Protein AF-A0A7Y7TT10-F1 (afdb_monomer)

Solvent-accessible surface area (backbone atoms only — not comparable to full-atom values): 6358 Å² total; per-residue (Å²): 137,85,85,84,78,78,90,70,72,82,69,82,62,44,64,90,78,47,56,70,72,56,47,52,51,54,54,51,53,50,50,53,27,35,76,68,47,62,29,37,53,62,62,54,33,9,65,74,70,68,46,40,52,69,30,42,55,46,49,53,47,52,40,29,75,74,74,55,41,64,42,80,36,82,92,64,43,14,37,36,59,77,59,95,77,77,91,51,77,71,57,51,56,56,48,48,69,69,45,46,81,75,75,74,120

Nearest PDB structures (foldseek):
  8fd0-assembly1_A  TM=2.266E-01  e=7.964E+00  Bos taurus
  8fd1-assembly1_A  TM=2.088E-01  e=8.956E+00  Bos taurus

Structure (mmCIF, N/CA/C/O backbone):
data_AF-A0A7Y7TT10-F1
#
_entry.id   AF-A0A7Y7TT10-F1
#
loop_
_atom_site.group_PDB
_atom_site.id
_atom_site.type_symbol
_atom_site.label_atom_id
_atom_site.label_alt_id
_atom_site.label_comp_id
_atom_site.label_asym_id
_atom_site.label_entity_id
_atom_site.label_seq_id
_atom_site.pdbx_PDB_ins_code
_atom_site.Cartn_x
_atom_site.Cartn_y
_atom_site.Cartn_z
_atom_site.occupancy
_atom_site.B_iso_or_equiv
_atom_site.auth_seq_id
_atom_site.auth_comp_id
_atom_site.auth_asym_id
_atom_site.auth_atom_id
_atom_site.pdbx_PDB_model_num
ATOM 1 N N . MET A 1 1 ? -1.570 22.146 19.285 1.00 35.53 1 MET A N 1
ATOM 2 C CA . MET A 1 1 ? -0.638 21.076 18.885 1.00 35.53 1 MET A CA 1
ATOM 3 C C . MET A 1 1 ? -0.236 21.378 17.461 1.00 35.53 1 MET A C 1
ATOM 5 O O . MET A 1 1 ? -1.003 21.147 16.539 1.00 35.53 1 MET A O 1
ATOM 9 N N . GLU A 1 2 ? 0.885 22.074 17.352 1.00 40.31 2 GLU A N 1
ATOM 10 C CA . GLU A 1 2 ? 1.451 22.644 16.137 1.00 40.31 2 GLU A CA 1
ATOM 11 C C . GLU A 1 2 ? 2.295 21.557 15.461 1.00 40.31 2 GLU A C 1
ATOM 13 O O . GLU A 1 2 ? 3.248 21.066 16.065 1.00 40.31 2 GLU A O 1
ATOM 18 N N . TYR A 1 3 ? 1.943 21.152 14.242 1.00 38.03 3 TYR A N 1
ATOM 19 C CA . TYR A 1 3 ? 2.815 20.327 13.404 1.00 38.03 3 TYR A CA 1
ATOM 20 C C . TYR A 1 3 ? 3.216 21.147 12.181 1.00 38.03 3 TYR A C 1
ATOM 22 O O . TYR A 1 3 ? 2.683 20.984 11.090 1.00 38.03 3 TYR A O 1
ATOM 30 N N . LEU A 1 4 ? 4.163 22.061 12.393 1.00 50.69 4 LEU A N 1
ATOM 31 C CA . LEU A 1 4 ? 4.991 22.619 11.332 1.00 50.69 4 LEU A CA 1
ATOM 32 C C . LEU A 1 4 ? 6.350 21.916 11.395 1.00 50.69 4 LEU A C 1
ATOM 34 O O . LEU A 1 4 ? 7.201 22.249 12.218 1.00 50.69 4 LEU A O 1
ATOM 38 N N . ARG A 1 5 ? 6.561 20.936 10.516 1.00 40.56 5 ARG A N 1
ATOM 39 C CA . ARG A 1 5 ? 7.898 20.608 10.019 1.00 40.56 5 ARG A CA 1
ATOM 40 C C . ARG A 1 5 ? 7.864 20.735 8.505 1.00 40.56 5 ARG A C 1
ATOM 42 O O . ARG A 1 5 ? 7.346 19.871 7.818 1.00 40.56 5 ARG A O 1
ATOM 49 N N . GLU A 1 6 ? 8.365 21.879 8.055 1.00 40.47 6 GLU A N 1
ATOM 50 C CA . GLU A 1 6 ? 9.075 22.051 6.789 1.00 40.47 6 GLU A CA 1
ATOM 51 C C . GLU A 1 6 ? 8.372 21.509 5.533 1.00 40.47 6 GLU A C 1
ATOM 53 O O . GLU A 1 6 ? 8.686 20.445 5.020 1.00 40.47 6 GLU A O 1
ATOM 58 N N . GLY A 1 7 ? 7.460 22.316 4.988 1.00 38.09 7 GLY A N 1
ATOM 59 C CA . GLY A 1 7 ? 7.646 22.840 3.630 1.00 38.09 7 GLY A CA 1
ATOM 60 C C . GLY A 1 7 ? 7.794 21.867 2.454 1.00 38.09 7 GLY A C 1
ATOM 61 O O . GLY A 1 7 ? 8.344 22.285 1.439 1.00 38.09 7 GLY A O 1
ATOM 62 N N . ILE A 1 8 ? 7.283 20.637 2.521 1.00 43.38 8 ILE A N 1
ATOM 63 C CA . ILE A 1 8 ? 6.911 19.910 1.302 1.00 43.38 8 ILE A CA 1
ATOM 64 C C . ILE A 1 8 ? 5.473 20.311 1.004 1.00 43.38 8 ILE A C 1
ATOM 66 O O . ILE A 1 8 ? 4.545 19.997 1.746 1.00 43.38 8 ILE A O 1
ATOM 70 N N . SER A 1 9 ? 5.308 21.103 -0.049 1.00 43.28 9 SER A N 1
ATOM 71 C CA . SER A 1 9 ? 3.996 21.417 -0.590 1.00 43.28 9 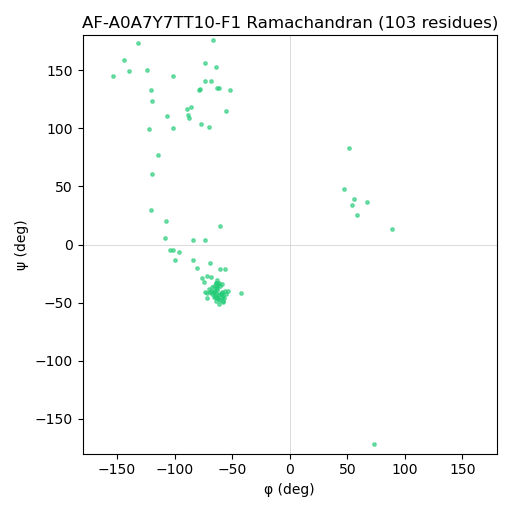SER A CA 1
ATOM 72 C C . SER A 1 9 ? 3.238 20.108 -0.843 1.00 43.28 9 SER A C 1
ATOM 74 O O . SER A 1 9 ? 3.803 19.201 -1.446 1.00 43.28 9 SER A O 1
ATOM 76 N N . LEU A 1 10 ? 1.975 20.013 -0.412 1.00 49.56 10 LEU A N 1
ATOM 77 C CA . LEU A 1 10 ? 1.041 18.895 -0.665 1.00 49.56 10 LEU A CA 1
ATOM 78 C C . LEU A 1 10 ? 0.743 18.669 -2.170 1.00 49.56 10 LEU A C 1
ATOM 80 O O . LEU A 1 10 ? -0.243 18.027 -2.527 1.00 49.56 10 LEU A O 1
ATOM 84 N N . ASN A 1 11 ? 1.559 19.233 -3.057 1.00 53.47 11 ASN A N 1
ATOM 85 C CA . ASN A 1 11 ? 1.298 19.364 -4.474 1.00 53.47 11 ASN A CA 1
ATOM 86 C C . ASN A 1 11 ? 1.789 18.120 -5.222 1.00 53.47 11 ASN A C 1
ATOM 88 O O . ASN A 1 11 ? 2.989 17.886 -5.345 1.00 53.47 11 ASN A O 1
ATOM 92 N N . ASP A 1 12 ? 0.823 17.361 -5.738 1.00 60.81 12 ASP A N 1
ATOM 93 C CA . ASP A 1 12 ? 0.918 16.615 -6.998 1.00 60.81 12 ASP A CA 1
ATOM 94 C C . ASP A 1 12 ? 2.087 15.628 -7.153 1.00 60.81 12 ASP A C 1
ATOM 96 O O . ASP A 1 12 ? 2.635 15.470 -8.243 1.00 60.81 12 ASP A O 1
ATOM 100 N N . ILE A 1 13 ? 2.455 14.894 -6.097 1.00 66.12 13 ILE A N 1
ATOM 101 C CA . ILE A 1 13 ? 3.317 13.718 -6.283 1.00 66.12 13 ILE A CA 1
ATOM 102 C C . ILE A 1 13 ? 2.494 12.636 -6.990 1.00 66.12 13 ILE A C 1
ATOM 104 O O . ILE A 1 13 ? 1.682 11.953 -6.369 1.00 66.12 13 ILE A O 1
ATOM 108 N N . ASN A 1 14 ? 2.700 12.501 -8.296 1.00 70.44 14 ASN A N 1
ATOM 109 C CA . ASN A 1 14 ? 2.107 11.473 -9.138 1.00 70.44 14 ASN A CA 1
ATOM 110 C C . ASN A 1 14 ? 3.017 10.228 -9.160 1.00 70.44 14 ASN A C 1
ATOM 112 O O . ASN A 1 14 ? 4.139 10.316 -9.663 1.00 70.44 14 ASN A O 1
ATOM 116 N N . PRO A 1 15 ? 2.571 9.056 -8.668 1.00 69.88 15 PRO A N 1
ATOM 117 C CA . PRO A 1 15 ? 3.373 7.830 -8.637 1.00 69.88 15 PRO A CA 1
ATOM 118 C C . PRO A 1 15 ? 3.926 7.364 -9.979 1.00 69.88 15 PRO A C 1
ATOM 120 O O . PRO A 1 15 ? 4.902 6.617 -9.999 1.00 69.88 15 PRO A O 1
ATOM 123 N N . LYS A 1 16 ? 3.330 7.796 -11.094 1.00 68.31 16 LYS A N 1
ATOM 124 C CA . LYS A 1 16 ? 3.828 7.511 -12.447 1.00 68.31 16 LYS A CA 1
ATOM 125 C C . LYS A 1 16 ? 4.970 8.425 -12.886 1.00 68.31 16 LYS A C 1
ATOM 127 O O . LYS A 1 16 ? 5.690 8.072 -13.811 1.00 68.31 16 LYS A O 1
ATOM 132 N N . GLU A 1 17 ? 5.115 9.582 -12.251 1.00 73.12 17 GLU A N 1
ATOM 133 C CA . GLU A 1 17 ? 6.170 10.567 -12.525 1.00 73.12 17 GLU A CA 1
ATOM 134 C C . GLU A 1 17 ? 7.296 10.504 -11.480 1.00 73.12 17 GLU A C 1
ATOM 136 O O . GLU A 1 17 ? 8.308 11.191 -11.609 1.00 73.12 17 GLU A O 1
ATOM 141 N N . MET A 1 18 ? 7.132 9.673 -10.445 1.00 76.19 18 MET A N 1
ATOM 142 C CA . MET A 1 18 ? 8.150 9.426 -9.430 1.00 76.19 18 MET A CA 1
ATOM 143 C C . MET A 1 18 ? 9.340 8.663 -10.009 1.00 76.19 18 MET A C 1
ATOM 145 O O . MET A 1 18 ? 9.178 7.698 -10.758 1.00 76.19 18 MET A O 1
ATOM 149 N N . ASP A 1 19 ? 10.544 9.043 -9.579 1.00 77.44 19 ASP A N 1
ATOM 150 C CA . ASP A 1 19 ? 11.730 8.238 -9.856 1.00 77.44 19 ASP A CA 1
ATOM 151 C C . ASP A 1 19 ? 11.622 6.861 -9.173 1.00 77.44 19 ASP A C 1
ATOM 153 O O . ASP A 1 19 ? 10.963 6.698 -8.138 1.00 77.44 19 ASP A O 1
ATOM 157 N N . VAL A 1 20 ? 12.291 5.858 -9.745 1.00 74.19 20 VAL A N 1
ATOM 158 C CA . VAL A 1 20 ? 12.282 4.474 -9.256 1.00 74.19 20 VAL A CA 1
ATOM 159 C C . VAL A 1 20 ? 12.671 4.395 -7.778 1.00 74.19 20 VAL A C 1
ATOM 161 O O . VAL A 1 20 ? 12.038 3.652 -7.023 1.00 74.19 20 VAL A O 1
ATOM 164 N N . GLU A 1 21 ? 13.659 5.174 -7.330 1.00 75.94 21 GLU A N 1
ATOM 165 C CA . GLU A 1 21 ? 14.069 5.183 -5.923 1.00 75.94 21 GLU A CA 1
ATOM 166 C C . GLU A 1 21 ? 12.955 5.694 -5.004 1.00 75.94 21 GLU A C 1
ATOM 168 O O . GLU A 1 21 ? 12.689 5.110 -3.949 1.00 75.94 21 GLU A O 1
ATOM 173 N N . GLN A 1 22 ? 12.255 6.750 -5.423 1.00 80.00 22 GLN A N 1
ATOM 174 C CA . GLN A 1 22 ? 11.130 7.301 -4.674 1.00 80.00 22 GLN A CA 1
ATOM 175 C C . GLN A 1 22 ? 9.988 6.287 -4.617 1.00 80.00 22 GLN A C 1
ATOM 177 O O . GLN A 1 22 ? 9.446 6.024 -3.544 1.00 80.00 22 GLN A O 1
ATOM 182 N N . LEU A 1 23 ? 9.655 5.655 -5.744 1.00 82.19 23 LEU A N 1
ATOM 183 C CA . LEU A 1 23 ? 8.585 4.663 -5.805 1.00 82.19 23 LEU A CA 1
ATOM 184 C C . LEU A 1 23 ? 8.857 3.485 -4.854 1.00 82.19 23 LEU A C 1
ATOM 186 O O . LEU A 1 23 ? 7.954 3.053 -4.135 1.00 82.19 23 LEU A O 1
ATOM 190 N N . ILE A 1 24 ? 10.106 3.012 -4.774 1.00 81.69 24 ILE A N 1
ATOM 191 C CA . ILE A 1 24 ? 10.519 1.966 -3.822 1.00 81.69 24 ILE A CA 1
ATOM 192 C C . ILE A 1 24 ? 10.273 2.400 -2.373 1.00 81.69 24 ILE A C 1
ATOM 194 O O . ILE A 1 24 ? 9.800 1.594 -1.567 1.00 81.69 24 ILE A O 1
ATOM 198 N N . ILE A 1 25 ? 10.581 3.653 -2.027 1.00 84.38 25 ILE A N 1
ATOM 199 C CA . ILE A 1 25 ? 10.370 4.183 -0.673 1.00 84.38 25 ILE A CA 1
ATOM 200 C C . ILE A 1 25 ? 8.882 4.150 -0.321 1.00 84.38 25 ILE A C 1
ATOM 202 O O . ILE A 1 25 ? 8.513 3.575 0.705 1.00 84.38 25 ILE A O 1
ATOM 206 N N . TYR A 1 26 ? 8.022 4.690 -1.186 1.00 87.62 26 TYR A N 1
ATOM 207 C CA . TYR A 1 26 ? 6.581 4.744 -0.934 1.00 87.62 26 TYR A CA 1
ATOM 208 C C . TYR A 1 26 ? 5.937 3.359 -0.889 1.00 87.62 26 TYR A C 1
ATOM 210 O O . TYR A 1 26 ? 5.114 3.094 -0.012 1.00 87.62 26 TYR A O 1
ATOM 218 N N . LEU A 1 27 ? 6.346 2.439 -1.764 1.00 86.88 27 LEU A N 1
ATOM 219 C CA . LEU A 1 27 ? 5.880 1.052 -1.723 1.00 86.88 27 LEU A CA 1
ATOM 220 C C . LEU A 1 27 ? 6.357 0.322 -0.460 1.00 86.88 27 LEU A C 1
ATOM 222 O O . LEU A 1 27 ? 5.611 -0.475 0.109 1.00 86.88 27 LEU A O 1
ATOM 226 N N . GLY A 1 28 ? 7.565 0.621 0.021 1.00 86.56 28 GLY A N 1
ATOM 227 C CA . GLY A 1 28 ? 8.070 0.114 1.296 1.00 86.56 28 GLY A CA 1
ATOM 228 C C . GLY A 1 28 ? 7.283 0.643 2.498 1.00 86.56 28 GLY A C 1
ATOM 229 O O . GLY A 1 28 ? 6.959 -0.123 3.408 1.00 86.56 28 GLY A O 1
ATOM 230 N N . MET A 1 29 ? 6.931 1.931 2.496 1.00 89.94 29 MET A N 1
ATOM 231 C CA . MET A 1 29 ? 6.060 2.527 3.515 1.00 89.94 29 MET A CA 1
ATOM 232 C C . MET A 1 29 ? 4.660 1.906 3.480 1.00 89.94 29 MET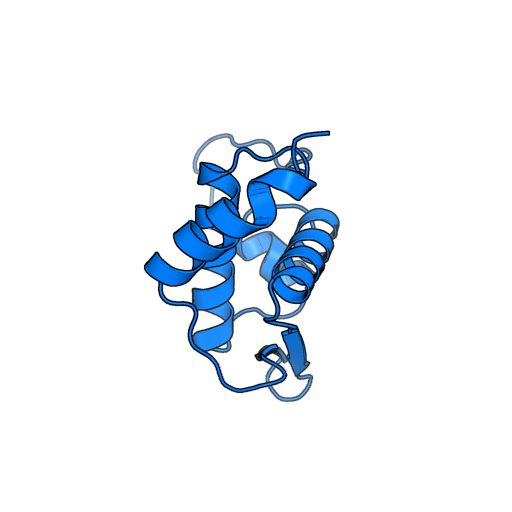 A C 1
ATOM 234 O O . MET A 1 29 ? 4.137 1.520 4.526 1.00 89.94 29 MET A O 1
ATOM 238 N N . LEU A 1 30 ? 4.085 1.745 2.285 1.00 91.00 30 LEU A N 1
ATOM 239 C CA . LEU A 1 30 ?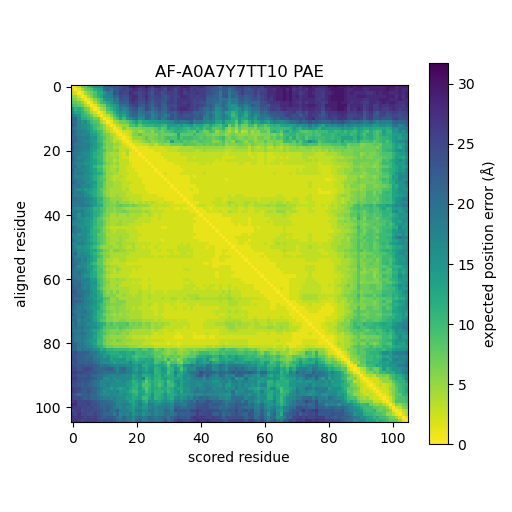 2.790 1.102 2.082 1.00 91.00 30 LEU A CA 1
ATOM 240 C C . LEU A 1 30 ? 2.783 -0.333 2.624 1.00 91.00 30 LEU A C 1
ATOM 242 O O . LEU A 1 30 ? 1.891 -0.673 3.400 1.00 91.00 30 LEU A O 1
ATOM 246 N N . ASP A 1 31 ? 3.782 -1.158 2.282 1.00 90.38 31 ASP A N 1
ATOM 247 C CA . ASP A 1 31 ? 3.882 -2.522 2.822 1.00 90.38 31 ASP A CA 1
ATOM 248 C C . ASP A 1 31 ? 3.930 -2.505 4.347 1.00 90.38 31 ASP A C 1
ATOM 250 O O . ASP A 1 31 ? 3.189 -3.242 4.991 1.00 90.38 31 ASP A O 1
ATOM 254 N N . ASN A 1 32 ? 4.740 -1.625 4.938 1.00 89.69 32 ASN A N 1
ATOM 255 C CA . ASN A 1 32 ? 4.845 -1.514 6.388 1.00 89.69 32 ASN A CA 1
ATOM 256 C C . ASN A 1 32 ? 3.482 -1.202 7.034 1.00 89.69 32 ASN A C 1
ATOM 258 O O . ASN A 1 32 ? 3.093 -1.850 8.009 1.00 89.69 32 ASN A O 1
ATOM 262 N N . PHE A 1 33 ? 2.709 -0.274 6.464 1.00 91.81 33 PHE A N 1
ATOM 263 C CA . PHE A 1 33 ? 1.368 0.029 6.964 1.00 91.81 33 PHE A CA 1
ATOM 264 C C . PHE A 1 33 ? 0.395 -1.146 6.798 1.00 91.81 33 PHE A C 1
ATOM 266 O O . PHE A 1 33 ? -0.367 -1.449 7.718 1.00 91.81 33 PHE A O 1
ATOM 273 N N . VAL A 1 34 ? 0.439 -1.845 5.662 1.00 91.69 34 VAL A N 1
ATOM 274 C CA . VAL A 1 34 ? -0.420 -3.007 5.386 1.00 91.69 34 VAL A CA 1
ATOM 275 C C . VAL A 1 34 ? -0.102 -4.178 6.324 1.00 91.69 34 VAL A C 1
ATOM 277 O O . VAL A 1 34 ? -1.014 -4.795 6.878 1.00 91.69 34 VAL A O 1
ATOM 280 N N . GLN A 1 35 ? 1.179 -4.491 6.542 1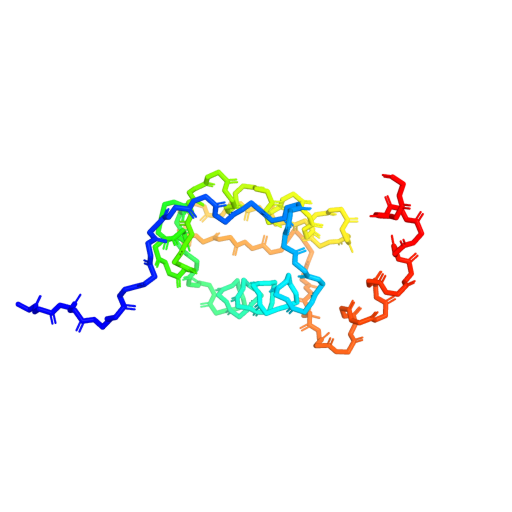.00 89.19 35 GLN A N 1
ATOM 281 C CA . GLN A 1 35 ? 1.606 -5.586 7.425 1.00 89.19 35 GLN A CA 1
ATOM 282 C C . GLN A 1 35 ? 1.183 -5.341 8.875 1.00 89.19 35 GLN A C 1
ATOM 284 O O . GLN A 1 35 ? 0.748 -6.269 9.555 1.00 89.19 35 GLN A O 1
ATOM 289 N N . ASN A 1 36 ? 1.272 -4.090 9.331 1.00 90.44 36 ASN A N 1
ATOM 290 C CA . ASN A 1 36 ? 0.861 -3.692 10.677 1.00 90.44 36 ASN A CA 1
ATOM 291 C C . ASN A 1 36 ? -0.638 -3.391 10.794 1.00 90.44 36 ASN A C 1
ATOM 293 O O . ASN A 1 36 ? -1.086 -2.968 11.857 1.00 90.44 36 ASN A O 1
ATOM 297 N N . LYS A 1 37 ? -1.415 -3.598 9.721 1.00 91.19 37 LYS A N 1
ATOM 298 C CA . LYS A 1 37 ? -2.858 -3.326 9.675 1.00 91.19 37 LYS A CA 1
ATOM 299 C C . LYS A 1 37 ? -3.206 -1.892 10.076 1.00 91.19 37 LYS A C 1
ATOM 301 O O . LYS A 1 37 ? -4.278 -1.639 10.613 1.00 91.19 37 LYS A O 1
ATOM 306 N N . CYS A 1 38 ? -2.347 -0.933 9.751 1.00 92.19 38 CYS A N 1
ATOM 307 C CA . CYS A 1 38 ? -2.498 0.459 10.152 1.00 92.19 38 CYS A CA 1
ATOM 308 C C . CYS A 1 38 ? -2.590 1.423 8.965 1.00 92.19 38 CYS A C 1
ATOM 310 O O . CYS A 1 38 ? -2.210 2.585 9.103 1.00 92.19 38 CYS A O 1
ATOM 312 N N . THR A 1 39 ? -3.113 0.999 7.809 1.00 92.81 39 THR A N 1
ATOM 313 C CA . THR A 1 39 ? -3.306 1.923 6.679 1.00 92.81 39 THR A CA 1
ATOM 314 C C . THR A 1 39 ? -4.412 2.940 6.961 1.00 92.81 39 THR A C 1
ATOM 316 O O . THR A 1 39 ? -4.212 4.125 6.710 1.00 92.81 39 THR A O 1
ATOM 319 N N . GLY A 1 40 ? -5.529 2.533 7.575 1.00 93.31 40 GLY A N 1
ATOM 320 C CA . GLY A 1 40 ? -6.767 3.312 7.501 1.00 93.31 40 GLY A CA 1
ATOM 321 C C . GLY A 1 40 ? -7.408 3.195 6.113 1.00 93.31 40 GLY A C 1
ATOM 322 O O . GLY A 1 40 ? -6.933 2.436 5.254 1.00 93.31 40 GLY A O 1
ATOM 323 N N . ASN A 1 41 ? -8.448 3.993 5.883 1.00 93.44 41 ASN A N 1
ATOM 324 C CA . ASN A 1 41 ? -9.005 4.256 4.554 1.00 93.44 41 ASN A CA 1
ATOM 325 C C . ASN A 1 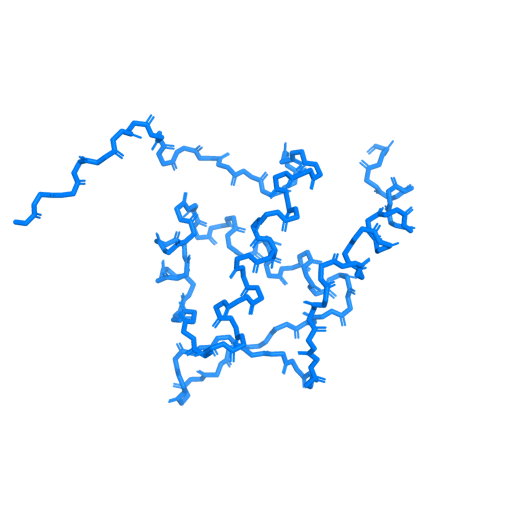41 ? -8.029 5.047 3.649 1.00 93.44 41 ASN A C 1
ATOM 327 O O . ASN A 1 41 ? -6.940 5.440 4.067 1.00 93.44 41 ASN A O 1
ATOM 331 N N . THR A 1 42 ? -8.407 5.272 2.387 1.00 92.50 42 THR A N 1
ATOM 332 C CA . THR A 1 42 ? -7.560 5.954 1.388 1.00 92.50 42 THR A CA 1
ATOM 333 C C . THR A 1 42 ? -7.093 7.336 1.839 1.00 92.50 42 THR A C 1
ATOM 335 O O . THR A 1 42 ? -5.914 7.643 1.687 1.00 92.50 42 THR A O 1
ATOM 338 N N . GLN A 1 43 ? -7.977 8.134 2.440 1.00 92.56 43 GLN A N 1
ATOM 339 C CA . GLN A 1 43 ? -7.650 9.463 2.956 1.00 92.56 43 GLN A CA 1
ATOM 340 C C . GLN A 1 43 ? -6.634 9.384 4.101 1.00 92.56 43 GLN A C 1
ATOM 342 O O . GLN A 1 43 ? -5.598 10.041 4.068 1.00 92.56 43 GLN A O 1
ATOM 347 N N . ALA A 1 44 ? -6.876 8.513 5.082 1.00 92.62 44 ALA A N 1
ATOM 348 C CA . ALA A 1 44 ? -5.961 8.321 6.204 1.00 92.62 44 ALA A CA 1
ATOM 349 C C . ALA A 1 44 ? -4.587 7.794 5.750 1.00 92.62 44 ALA A C 1
ATOM 351 O O . ALA A 1 44 ? -3.555 8.135 6.329 1.00 92.62 44 ALA A O 1
ATOM 352 N N . LEU A 1 45 ? -4.560 6.960 4.708 1.00 92.81 45 LEU A N 1
ATOM 353 C CA . LEU A 1 45 ? -3.324 6.473 4.106 1.00 92.81 45 LEU A CA 1
ATOM 354 C C . LEU A 1 45 ? -2.583 7.589 3.351 1.00 92.81 45 LEU A C 1
ATOM 356 O O . LEU A 1 45 ? -1.359 7.661 3.439 1.00 92.81 45 LEU A O 1
ATOM 360 N N . ALA A 1 46 ? -3.312 8.474 2.670 1.00 91.44 46 ALA A N 1
ATOM 361 C CA . ALA A 1 46 ? -2.768 9.644 1.983 1.00 91.44 46 ALA A CA 1
ATOM 362 C C . ALA A 1 46 ? -2.075 10.591 2.971 1.00 91.44 46 ALA A C 1
ATOM 364 O O . ALA A 1 46 ? -0.916 10.953 2.775 1.00 91.44 46 ALA A O 1
ATOM 365 N N . GLU A 1 47 ? -2.728 10.880 4.099 1.00 91.25 47 GLU A N 1
ATOM 366 C CA . GLU A 1 47 ? -2.166 11.687 5.186 1.00 91.25 47 GLU A CA 1
ATOM 367 C C . GLU A 1 47 ? -0.897 11.059 5.785 1.00 91.25 47 GLU A C 1
ATOM 369 O O . GLU A 1 47 ? 0.093 11.752 6.009 1.00 91.25 47 GLU A O 1
ATOM 374 N N . LYS A 1 48 ? -0.886 9.736 6.000 1.00 90.00 48 LYS A N 1
ATOM 375 C CA . LYS A 1 48 ? 0.283 9.012 6.540 1.00 90.00 48 LYS A CA 1
ATOM 376 C C . LYS A 1 48 ? 1.470 8.985 5.586 1.00 90.00 48 LYS A C 1
ATOM 378 O O . LYS A 1 48 ? 2.614 9.005 6.036 1.00 90.00 48 LYS A O 1
ATOM 383 N N . LEU A 1 49 ? 1.198 8.871 4.290 1.00 87.69 49 LEU A N 1
ATOM 384 C CA . LEU A 1 49 ? 2.220 8.871 3.247 1.00 87.69 49 LEU A CA 1
ATOM 385 C C . LEU A 1 49 ? 2.627 10.296 2.838 1.00 87.69 49 LEU A C 1
ATOM 387 O O . LEU A 1 49 ? 3.653 10.456 2.185 1.00 87.69 49 LEU A O 1
ATOM 391 N N . GLY A 1 50 ? 1.864 11.321 3.226 1.00 87.88 50 GLY A N 1
ATOM 392 C CA . GLY A 1 50 ? 2.110 12.707 2.831 1.00 87.88 50 GLY A CA 1
ATOM 393 C C . GLY A 1 50 ? 1.899 12.949 1.333 1.00 87.88 50 GLY A C 1
ATOM 394 O O . GLY A 1 50 ? 2.658 13.699 0.728 1.00 87.88 50 GLY A O 1
ATOM 395 N N . ILE A 1 51 ? 0.911 12.284 0.726 1.00 88.00 51 ILE A N 1
ATOM 396 C CA . ILE A 1 51 ? 0.568 12.386 -0.705 1.00 88.00 51 ILE A CA 1
ATOM 397 C C . ILE A 1 51 ? -0.935 12.596 -0.887 1.00 88.00 51 ILE A C 1
ATOM 399 O O . ILE A 1 51 ? -1.696 12.538 0.074 1.00 88.00 51 ILE A O 1
ATOM 403 N N . SER A 1 52 ? -1.378 12.834 -2.121 1.00 89.50 52 SER A N 1
ATOM 404 C CA . SER A 1 52 ? -2.800 12.954 -2.445 1.00 89.50 52 SER A CA 1
ATOM 405 C C . SER A 1 52 ? -3.516 11.596 -2.432 1.00 89.50 52 SER A C 1
ATOM 407 O O . SER A 1 52 ? -2.917 10.541 -2.648 1.00 89.50 52 SER A O 1
ATOM 409 N N . GLU A 1 53 ? -4.835 11.607 -2.234 1.00 90.12 53 GLU A N 1
ATOM 410 C CA . GLU A 1 53 ? -5.656 10.389 -2.326 1.00 90.12 53 GLU A CA 1
ATOM 411 C C . GLU A 1 53 ? -5.597 9.739 -3.712 1.00 90.12 53 GLU A C 1
ATOM 413 O O . GLU A 1 53 ? -5.588 8.513 -3.829 1.00 90.12 53 GLU A O 1
ATOM 418 N N . SER A 1 54 ? -5.518 10.550 -4.771 1.00 89.50 54 SER A N 1
ATOM 419 C CA . SER A 1 54 ? -5.338 10.053 -6.135 1.00 89.50 54 SER A CA 1
ATOM 420 C C . SER A 1 54 ? -4.014 9.301 -6.279 1.00 89.50 54 SER A C 1
ATOM 422 O O . SER A 1 54 ? -4.007 8.198 -6.824 1.00 89.50 54 SER A O 1
ATOM 424 N N . ALA A 1 55 ? -2.922 9.824 -5.715 1.00 88.75 55 ALA A N 1
ATOM 425 C CA . ALA A 1 55 ? -1.629 9.147 -5.693 1.00 88.75 55 ALA A CA 1
ATOM 426 C C . ALA A 1 55 ? -1.668 7.838 -4.889 1.00 88.75 55 ALA A C 1
ATOM 428 O O . ALA A 1 55 ? -1.088 6.835 -5.302 1.00 88.75 55 ALA A O 1
ATOM 429 N N . VAL A 1 56 ? -2.407 7.786 -3.778 1.00 91.44 56 VAL A N 1
ATOM 430 C CA . VAL A 1 56 ? -2.627 6.519 -3.060 1.00 91.44 56 VAL A CA 1
ATOM 431 C C . VAL A 1 56 ? -3.323 5.501 -3.957 1.00 91.44 56 VAL A C 1
ATOM 433 O O . VAL A 1 56 ? -2.867 4.363 -4.054 1.00 91.44 56 VAL A O 1
ATOM 436 N N . CYS A 1 57 ? -4.400 5.892 -4.641 1.00 91.19 57 CYS A N 1
ATOM 437 C CA . CYS A 1 57 ? -5.103 5.009 -5.571 1.00 91.19 57 CYS A CA 1
ATOM 438 C C . CYS A 1 57 ? -4.169 4.465 -6.660 1.00 91.19 57 CYS A C 1
ATOM 440 O O . CYS A 1 57 ? -4.229 3.278 -6.982 1.00 91.19 57 CYS A O 1
ATOM 442 N N . GLU A 1 58 ? -3.271 5.295 -7.188 1.00 90.75 58 GLU A N 1
ATOM 443 C CA . GLU A 1 58 ? -2.272 4.851 -8.158 1.00 90.75 58 GLU A CA 1
ATOM 444 C C . GLU A 1 58 ? -1.236 3.895 -7.554 1.00 90.75 58 GLU A C 1
ATOM 446 O O . GLU A 1 58 ? -0.953 2.860 -8.156 1.00 90.75 58 GLU A O 1
ATOM 451 N N . LEU A 1 59 ? -0.729 4.153 -6.344 1.00 90.00 59 LEU A N 1
ATOM 452 C CA . LEU A 1 59 ? 0.167 3.224 -5.640 1.00 90.00 59 LEU A CA 1
ATOM 453 C C . LEU A 1 59 ? -0.487 1.855 -5.415 1.00 90.00 59 LEU A C 1
ATOM 455 O O . LEU A 1 59 ? 0.151 0.820 -5.622 1.00 90.00 59 LEU A O 1
ATOM 459 N N 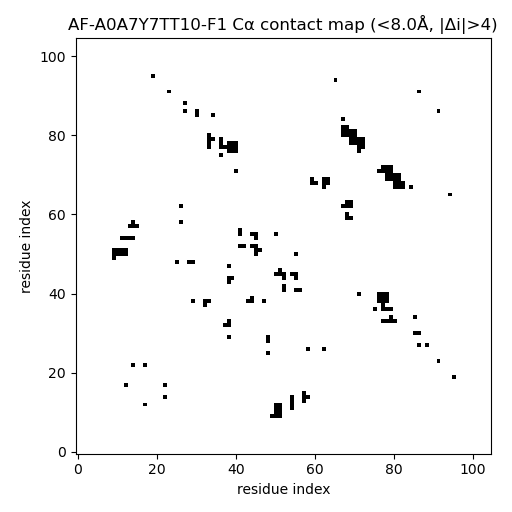. LEU A 1 60 ? -1.769 1.839 -5.035 1.00 91.75 60 LEU A N 1
ATOM 460 C CA . LEU A 1 60 ? -2.555 0.613 -4.867 1.00 91.75 60 LEU A CA 1
ATOM 461 C C . LEU A 1 60 ? -2.737 -0.147 -6.194 1.00 91.75 60 LEU A C 1
ATOM 463 O O . LEU A 1 60 ? -2.760 -1.379 -6.205 1.00 91.75 60 LEU A O 1
ATOM 467 N N . GLN A 1 61 ? -2.836 0.561 -7.322 1.00 90.31 61 GLN A N 1
ATOM 468 C CA . GLN A 1 61 ? -2.861 -0.066 -8.645 1.00 90.31 61 GLN A CA 1
ATOM 469 C C . GLN A 1 61 ? -1.488 -0.623 -9.031 1.00 90.31 61 GLN A C 1
ATOM 471 O O . GLN A 1 61 ? -1.399 -1.774 -9.452 1.00 90.31 61 GLN A O 1
ATOM 476 N N . ILE A 1 62 ? -0.417 0.151 -8.840 1.00 87.38 62 ILE A N 1
ATOM 477 C CA . ILE A 1 62 ? 0.962 -0.236 -9.167 1.00 87.38 62 ILE A CA 1
ATOM 478 C C . ILE A 1 62 ? 1.361 -1.514 -8.419 1.00 87.38 62 ILE A C 1
ATOM 480 O O . ILE A 1 62 ? 1.834 -2.473 -9.030 1.00 87.38 62 ILE A O 1
ATOM 484 N N . ILE A 1 63 ? 1.112 -1.578 -7.109 1.00 86.62 63 ILE A N 1
ATOM 485 C CA . ILE A 1 63 ? 1.417 -2.770 -6.304 1.00 86.62 63 ILE A CA 1
ATOM 486 C C . ILE A 1 63 ? 0.584 -3.989 -6.744 1.00 86.62 63 ILE A C 1
ATOM 488 O O . ILE A 1 63 ? 1.081 -5.119 -6.746 1.00 86.62 63 ILE A O 1
ATOM 492 N N . GLY A 1 64 ? -0.650 -3.758 -7.208 1.00 86.44 64 GLY A N 1
ATOM 493 C CA . GLY A 1 64 ? -1.488 -4.769 -7.851 1.00 86.44 64 GLY A CA 1
ATOM 494 C C . GLY A 1 64 ? -0.884 -5.300 -9.152 1.00 86.44 64 GLY A C 1
ATOM 495 O O . GLY A 1 64 ? -0.800 -6.517 -9.326 1.00 86.44 64 GLY A O 1
ATOM 496 N N . THR A 1 65 ? -0.389 -4.413 -10.019 1.00 85.25 65 THR A N 1
ATOM 497 C CA . THR A 1 65 ? 0.318 -4.763 -11.264 1.00 85.25 65 THR A CA 1
ATOM 498 C C . THR A 1 65 ? 1.591 -5.566 -10.992 1.00 85.25 65 THR A C 1
ATOM 500 O O . THR A 1 65 ? 1.903 -6.496 -11.731 1.00 85.25 65 THR A O 1
ATOM 503 N N . PHE A 1 66 ? 2.278 -5.303 -9.877 1.00 81.12 66 PHE A N 1
ATOM 504 C CA . PHE A 1 66 ? 3.423 -6.102 -9.422 1.00 81.12 66 PHE A CA 1
ATOM 505 C C . PHE A 1 66 ? 3.056 -7.474 -8.833 1.00 81.12 66 PHE A C 1
ATOM 507 O O . PHE A 1 66 ? 3.936 -8.213 -8.390 1.00 81.12 66 PHE A O 1
ATOM 514 N N . GLY A 1 67 ? 1.776 -7.852 -8.849 1.00 84.56 67 GLY A N 1
ATOM 515 C CA . GLY A 1 67 ? 1.300 -9.155 -8.388 1.00 84.56 67 GLY A CA 1
ATOM 516 C C . GLY A 1 67 ? 0.954 -9.204 -6.901 1.00 84.56 67 GLY A C 1
ATOM 517 O O . GLY A 1 67 ? 0.742 -10.293 -6.361 1.00 84.56 67 GLY A O 1
ATOM 518 N N . TYR A 1 68 ? 0.854 -8.046 -6.245 1.00 87.88 68 TYR A N 1
ATOM 519 C CA . TYR A 1 68 ? 0.509 -7.917 -4.829 1.00 87.88 68 TYR A CA 1
ATOM 520 C C . TYR A 1 68 ? -0.772 -7.095 -4.637 1.00 87.88 68 TYR A C 1
ATOM 522 O O . TYR A 1 68 ? -0.747 -6.048 -3.990 1.00 87.88 68 TYR A O 1
ATOM 530 N N . PRO A 1 69 ? -1.914 -7.546 -5.191 1.00 90.38 69 PRO A N 1
ATOM 531 C CA . PRO A 1 69 ? -3.162 -6.812 -5.070 1.00 90.38 69 PRO A CA 1
ATOM 532 C C . PRO A 1 69 ? -3.580 -6.683 -3.604 1.00 90.38 69 PRO A C 1
ATOM 534 O O . PRO A 1 69 ? -3.570 -7.655 -2.836 1.00 90.38 69 PRO A O 1
ATOM 537 N N . LEU A 1 70 ? -3.978 -5.465 -3.250 1.00 91.56 70 LEU A N 1
ATOM 538 C CA . LEU A 1 70 ? -4.540 -5.105 -1.959 1.00 91.56 70 LEU A CA 1
ATOM 539 C C . LEU A 1 70 ? -6.060 -4.985 -2.081 1.00 91.56 70 LEU A C 1
ATOM 541 O O . LEU A 1 70 ? -6.582 -4.537 -3.100 1.00 91.56 70 LEU A O 1
ATOM 545 N N . LYS A 1 71 ? -6.770 -5.364 -1.024 1.00 93.94 71 LYS A N 1
ATOM 546 C CA . LYS A 1 71 ? -8.200 -5.103 -0.848 1.00 93.94 71 LYS A CA 1
ATOM 547 C C . LYS A 1 71 ? -8.411 -4.354 0.459 1.00 93.94 71 LYS A C 1
ATOM 549 O O . LYS A 1 71 ? -7.656 -4.547 1.411 1.00 93.94 71 LYS A O 1
ATOM 554 N N . PHE A 1 72 ? -9.441 -3.524 0.512 1.00 95.25 72 PHE A N 1
ATOM 555 C CA . PHE A 1 72 ? -9.824 -2.876 1.756 1.00 95.25 72 PHE A CA 1
ATOM 556 C C . PHE A 1 72 ? -10.619 -3.844 2.640 1.00 95.25 72 PHE A C 1
ATOM 558 O O . PHE A 1 72 ? -11.533 -4.521 2.164 1.00 95.25 72 PHE A O 1
ATOM 565 N N . ASN A 1 73 ? -10.260 -3.922 3.919 1.00 93.25 73 ASN A N 1
ATOM 566 C CA . ASN A 1 73 ? -10.978 -4.670 4.939 1.00 93.25 73 ASN A CA 1
ATOM 567 C C . ASN A 1 73 ? -11.720 -3.681 5.849 1.00 93.25 73 ASN A C 1
ATOM 569 O O . ASN A 1 73 ? -11.100 -2.954 6.623 1.00 93.25 73 ASN A O 1
ATOM 573 N N . TYR A 1 74 ? -13.051 -3.683 5.751 1.00 92.44 74 TYR A N 1
ATOM 574 C CA . TYR A 1 74 ? -13.926 -2.780 6.501 1.00 92.44 74 TYR A CA 1
ATOM 575 C C . TYR A 1 74 ? -13.955 -3.062 8.007 1.00 92.44 74 TYR A C 1
ATOM 577 O O . TYR A 1 74 ? -14.184 -2.142 8.782 1.00 92.44 74 TYR A O 1
ATOM 585 N N . GLU A 1 75 ? -13.720 -4.305 8.434 1.00 93.06 75 GLU A N 1
ATOM 586 C CA . GLU A 1 75 ? -13.709 -4.664 9.859 1.00 93.06 75 GLU A CA 1
ATOM 587 C C . GLU A 1 75 ? -12.442 -4.157 10.556 1.00 93.06 75 GLU A C 1
ATOM 589 O O . GLU A 1 75 ? -12.475 -3.802 11.732 1.00 93.06 75 GLU A O 1
ATOM 594 N N . LEU A 1 76 ? -11.326 -4.115 9.824 1.00 90.50 76 LEU A N 1
ATOM 595 C CA . LEU A 1 76 ? -10.028 -3.663 10.328 1.00 90.50 76 LEU A CA 1
ATOM 596 C C . LEU A 1 76 ? -9.730 -2.192 10.013 1.00 90.50 76 LEU A C 1
ATOM 598 O O . LEU A 1 76 ? -8.694 -1.699 10.450 1.00 90.50 76 LEU A O 1
ATOM 602 N N . ASP A 1 77 ? -10.586 -1.527 9.230 1.00 93.62 77 ASP A N 1
ATOM 603 C CA . ASP A 1 77 ? -10.332 -0.208 8.632 1.00 93.62 77 ASP A CA 1
ATOM 604 C C . ASP A 1 77 ? -8.936 -0.144 7.986 1.00 93.62 77 ASP A C 1
ATOM 606 O O . ASP A 1 77 ? -8.111 0.726 8.262 1.00 93.62 77 ASP A O 1
ATOM 610 N N . SER A 1 78 ? -8.603 -1.163 7.189 1.00 94.50 78 SER A N 1
ATOM 611 C CA . SER A 1 78 ? -7.230 -1.347 6.725 1.00 94.50 78 SER A CA 1
ATOM 612 C C . SER A 1 78 ? -7.142 -2.100 5.410 1.00 94.50 78 SER A C 1
ATOM 614 O O . SER A 1 78 ? -7.899 -3.034 5.152 1.00 94.50 78 SER A O 1
ATOM 616 N N . TYR A 1 79 ? -6.169 -1.737 4.585 1.00 94.00 79 TYR A N 1
ATOM 617 C CA . TYR A 1 79 ? -5.804 -2.485 3.397 1.00 94.00 79 TYR A CA 1
ATOM 618 C C . TYR A 1 79 ? -5.060 -3.759 3.784 1.00 94.00 79 TYR A C 1
ATOM 620 O O . TYR A 1 79 ? -4.216 -3.784 4.680 1.00 94.00 79 TYR A O 1
ATOM 628 N N . GLU A 1 80 ? -5.359 -4.837 3.070 1.00 93.12 80 GLU A N 1
ATOM 629 C CA . GLU A 1 80 ? -4.685 -6.113 3.225 1.00 93.12 80 GLU A CA 1
ATOM 630 C C . GLU A 1 80 ? -4.417 -6.789 1.891 1.00 93.12 80 GLU A C 1
ATOM 632 O O . GLU A 1 80 ? -5.183 -6.656 0.936 1.00 93.12 80 GLU A O 1
ATOM 637 N N . TYR A 1 81 ? -3.336 -7.564 1.832 1.00 91.50 81 TYR A N 1
ATOM 638 C CA . TYR A 1 81 ? -3.062 -8.381 0.661 1.00 91.50 81 TYR A CA 1
ATOM 639 C C . TYR A 1 81 ? -4.158 -9.417 0.458 1.00 91.50 81 TYR A C 1
ATOM 641 O O . TYR A 1 81 ? -4.538 -10.136 1.384 1.00 91.50 81 TYR A O 1
ATOM 649 N N . VAL A 1 82 ? -4.612 -9.546 -0.790 1.00 88.75 82 VAL A N 1
ATOM 650 C CA . VAL A 1 82 ? -5.571 -10.587 -1.185 1.00 88.75 82 VAL A CA 1
ATOM 651 C C . VAL A 1 82 ? -5.005 -11.983 -0.904 1.00 88.75 82 VAL A C 1
ATOM 653 O O . VAL A 1 82 ? -5.747 -12.892 -0.538 1.00 88.75 82 VAL A O 1
ATOM 656 N N . LYS A 1 83 ? -3.684 -12.156 -1.039 1.00 83.81 83 LYS A N 1
ATOM 657 C CA . LYS A 1 83 ? -2.957 -13.363 -0.632 1.00 83.81 83 LYS A CA 1
ATOM 658 C C . LYS A 1 83 ? -1.894 -12.990 0.398 1.00 83.81 83 LYS A C 1
ATOM 660 O O . LYS A 1 83 ? -1.144 -12.058 0.131 1.00 83.81 83 LYS A O 1
ATOM 665 N N . PRO A 1 84 ? -1.764 -13.715 1.524 1.00 75.00 84 PRO A N 1
ATOM 666 C CA . PRO A 1 84 ? -0.741 -13.422 2.518 1.00 75.00 84 PRO A CA 1
ATOM 667 C C . PRO A 1 84 ? 0.656 -13.425 1.891 1.00 75.00 84 PRO A C 1
ATOM 669 O O . PRO A 1 84 ? 1.152 -14.452 1.427 1.00 75.00 84 PRO A O 1
ATOM 672 N N . CYS A 1 85 ? 1.300 -12.265 1.881 1.00 71.88 85 CYS A N 1
ATOM 673 C CA . CYS A 1 85 ? 2.656 -12.092 1.392 1.00 71.88 85 CYS A CA 1
ATOM 674 C C . CYS A 1 85 ? 3.388 -11.056 2.240 1.00 71.88 85 CYS A C 1
ATOM 676 O O . CYS A 1 85 ? 2.770 -10.228 2.902 1.00 71.88 85 CYS A O 1
ATOM 678 N N . LYS A 1 86 ? 4.720 -11.115 2.207 1.00 66.25 86 LYS A N 1
ATOM 679 C CA . LYS A 1 86 ? 5.603 -10.078 2.743 1.00 66.25 86 LYS A CA 1
ATOM 680 C C . LYS A 1 86 ? 6.445 -9.545 1.602 1.00 66.25 86 LYS A C 1
ATOM 682 O O . LYS A 1 86 ? 7.146 -10.338 0.956 1.00 66.25 86 LYS A O 1
ATOM 687 N N . LEU A 1 87 ? 6.392 -8.242 1.363 1.00 64.12 87 LEU A N 1
ATOM 688 C CA . LEU A 1 87 ? 7.300 -7.609 0.422 1.00 64.12 87 LEU A CA 1
ATOM 689 C C . LEU A 1 87 ? 8.654 -7.475 1.111 1.00 64.12 87 LEU A C 1
ATOM 691 O O . LEU A 1 87 ? 8.866 -6.657 1.995 1.00 64.12 87 LEU A O 1
ATOM 695 N N . ARG A 1 88 ? 9.599 -8.346 0.752 1.00 60.44 88 ARG A N 1
ATOM 696 C CA . ARG A 1 88 ? 10.994 -8.137 1.154 1.00 60.44 88 ARG A CA 1
ATOM 697 C C . ARG A 1 88 ? 11.571 -7.069 0.234 1.00 60.44 88 ARG A C 1
ATOM 699 O O . ARG A 1 88 ? 11.417 -7.201 -0.974 1.00 60.44 88 ARG A O 1
ATOM 706 N N . ARG A 1 89 ? 12.280 -6.084 0.792 1.00 50.12 89 ARG A N 1
ATOM 707 C CA . ARG A 1 89 ? 12.958 -4.995 0.058 1.00 50.12 89 ARG A CA 1
ATOM 708 C C . ARG A 1 89 ? 13.695 -5.479 -1.209 1.00 50.12 89 ARG A C 1
ATOM 710 O O . ARG A 1 89 ? 13.518 -4.895 -2.266 1.00 50.12 89 ARG A O 1
ATOM 717 N N . LEU A 1 90 ? 14.377 -6.627 -1.126 1.00 48.81 90 LEU A N 1
ATOM 718 C CA . LEU A 1 90 ? 15.093 -7.274 -2.242 1.00 48.81 90 LEU A CA 1
ATOM 719 C C . LEU A 1 90 ? 14.192 -7.730 -3.410 1.00 48.81 90 LEU A C 1
ATOM 721 O O . LEU A 1 90 ? 14.621 -7.718 -4.556 1.00 48.81 90 LEU A O 1
ATOM 725 N N . LYS A 1 91 ? 12.931 -8.107 -3.149 1.00 59.66 91 LYS A N 1
ATOM 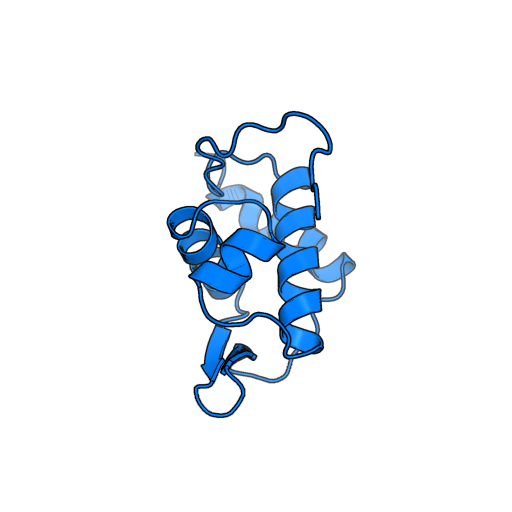726 C CA . LYS A 1 91 ? 11.998 -8.515 -4.213 1.00 59.66 91 LYS A CA 1
ATOM 727 C C . LYS A 1 91 ? 11.533 -7.331 -5.057 1.00 59.66 91 LYS A C 1
ATOM 729 O O . LYS A 1 91 ? 11.194 -7.537 -6.214 1.00 59.66 91 LYS A O 1
ATOM 734 N N . PHE A 1 92 ? 11.507 -6.116 -4.506 1.00 60.69 92 PHE A N 1
ATOM 735 C CA . PHE A 1 92 ? 11.089 -4.933 -5.259 1.00 60.69 92 PHE A CA 1
ATOM 736 C C . PHE A 1 92 ? 12.127 -4.509 -6.289 1.00 60.69 92 PHE A C 1
ATOM 738 O O . PHE A 1 92 ? 11.752 -4.236 -7.422 1.00 60.69 92 PHE A O 1
ATOM 745 N N . GLU A 1 93 ? 13.411 -4.534 -5.934 1.00 56.12 93 GLU A N 1
ATOM 746 C CA . GLU A 1 93 ? 14.501 -4.276 -6.881 1.00 56.12 93 GLU A CA 1
ATOM 747 C C . GLU A 1 93 ? 14.457 -5.287 -8.034 1.00 56.12 93 GLU A C 1
ATOM 749 O O . GLU A 1 93 ? 14.468 -4.900 -9.197 1.00 56.12 93 GLU A O 1
ATOM 754 N N . GLU A 1 94 ? 14.276 -6.579 -7.737 1.00 59.09 94 GLU A N 1
ATOM 755 C CA . GLU A 1 94 ? 14.131 -7.611 -8.772 1.00 59.09 94 GLU A CA 1
ATOM 756 C C . GLU A 1 94 ? 12.890 -7.414 -9.657 1.00 59.09 94 GLU A C 1
ATOM 758 O O . GLU A 1 94 ? 12.933 -7.691 -10.856 1.00 59.09 94 GLU A O 1
ATOM 763 N N . ILE A 1 95 ? 11.771 -6.964 -9.086 1.00 62.25 95 ILE A N 1
ATOM 764 C CA . ILE A 1 95 ? 10.524 -6.727 -9.823 1.00 62.25 95 ILE A CA 1
ATOM 765 C C . ILE A 1 95 ? 10.631 -5.475 -10.688 1.00 62.25 95 ILE A C 1
ATOM 767 O O . ILE A 1 95 ? 10.198 -5.507 -11.836 1.00 62.25 95 ILE A O 1
ATOM 771 N N . LEU A 1 96 ? 11.240 -4.405 -10.188 1.00 61.56 96 LEU A N 1
ATOM 772 C CA . LEU A 1 96 ? 11.465 -3.181 -10.952 1.00 61.56 96 LEU A CA 1
ATOM 773 C C . LEU A 1 96 ? 12.476 -3.414 -12.073 1.00 61.56 96 LEU A C 1
ATOM 775 O O . LEU A 1 96 ? 12.226 -2.989 -13.190 1.00 61.56 96 LEU A O 1
ATOM 779 N N . ILE A 1 97 ? 13.542 -4.185 -11.836 1.00 61.06 97 ILE A N 1
ATOM 780 C CA . ILE A 1 97 ? 14.488 -4.599 -12.886 1.00 61.06 97 ILE A CA 1
ATOM 781 C C . ILE A 1 97 ? 13.804 -5.477 -13.947 1.00 61.06 97 ILE A C 1
ATOM 783 O O . ILE A 1 97 ? 14.132 -5.384 -15.125 1.00 61.06 97 ILE A O 1
ATOM 787 N N . LYS A 1 98 ? 12.843 -6.327 -13.562 1.00 58.94 98 LYS A N 1
ATOM 788 C CA . LYS A 1 98 ? 12.087 -7.160 -14.516 1.00 58.94 98 LYS A CA 1
ATOM 789 C C . LYS A 1 98 ? 11.026 -6.386 -15.298 1.00 58.94 98 LYS A C 1
ATOM 791 O O . LYS A 1 98 ? 10.711 -6.782 -16.415 1.00 58.94 98 LYS A O 1
ATOM 796 N N . ASN A 1 99 ? 10.466 -5.324 -14.719 1.00 56.66 99 ASN A N 1
ATOM 797 C CA . ASN A 1 99 ? 9.394 -4.533 -15.330 1.00 56.66 99 ASN A CA 1
ATOM 798 C C . ASN A 1 99 ? 9.874 -3.191 -15.906 1.00 56.66 99 ASN A C 1
ATOM 800 O O . ASN A 1 99 ? 9.094 -2.516 -16.567 1.00 56.66 99 ASN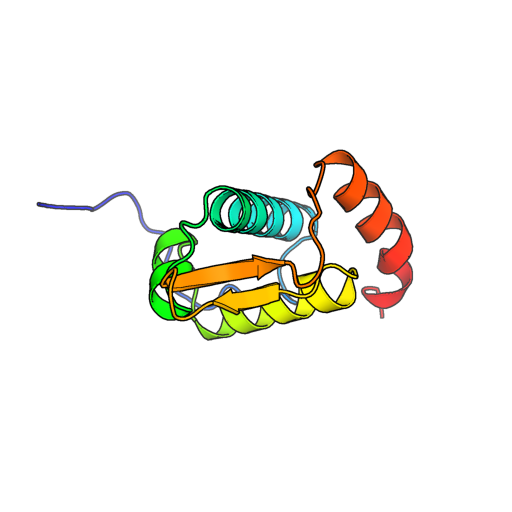 A O 1
ATOM 804 N N . SER A 1 100 ? 11.141 -2.807 -15.739 1.00 53.75 100 SER A N 1
ATOM 805 C CA . SER A 1 100 ? 11.715 -1.566 -16.283 1.00 53.75 100 SER A CA 1
ATOM 806 C C . SER A 1 100 ? 11.653 -1.493 -17.811 1.00 53.75 100 SER A C 1
ATOM 808 O O . SER A 1 100 ? 11.612 -0.400 -18.360 1.00 53.75 100 SER A O 1
ATOM 810 N N . SER A 1 101 ? 11.520 -2.622 -18.515 1.00 51.94 101 SER A N 1
ATOM 811 C CA . SER A 1 101 ? 11.231 -2.645 -19.959 1.00 51.94 101 SER A CA 1
ATOM 812 C C . SER A 1 101 ? 9.817 -2.157 -20.329 1.00 51.94 101 SER A C 1
ATOM 814 O O . SER A 1 101 ? 9.573 -1.875 -21.497 1.00 51.94 101 SER A O 1
ATOM 816 N N . GLN A 1 102 ? 8.885 -2.063 -19.369 1.00 50.09 102 GLN A N 1
ATOM 817 C CA . GLN A 1 102 ? 7.506 -1.587 -19.577 1.00 50.09 102 GLN A CA 1
ATOM 818 C C . GLN A 1 102 ? 7.278 -0.121 -19.168 1.00 50.09 102 GLN A C 1
ATOM 820 O O . GLN A 1 102 ? 6.265 0.445 -19.562 1.00 50.09 102 GLN A O 1
ATOM 825 N N . TYR A 1 103 ? 8.207 0.503 -18.433 1.00 41.69 103 TYR A N 1
ATOM 826 C CA . TYR A 1 103 ? 8.113 1.905 -17.983 1.00 41.69 103 TYR A CA 1
ATOM 827 C C . TYR A 1 103 ? 9.085 2.853 -18.716 1.00 41.69 103 TYR A C 1
ATOM 829 O O . TYR A 1 103 ? 9.189 4.021 -18.360 1.00 41.69 103 TYR A O 1
ATOM 837 N N . LEU A 1 104 ? 9.806 2.350 -19.727 1.00 33.53 104 LEU A N 1
ATOM 838 C CA . LEU A 1 104 ? 10.806 3.081 -20.524 1.00 33.53 104 LEU A CA 1
ATOM 839 C C . LEU A 1 104 ? 10.348 3.407 -21.964 1.00 33.53 104 L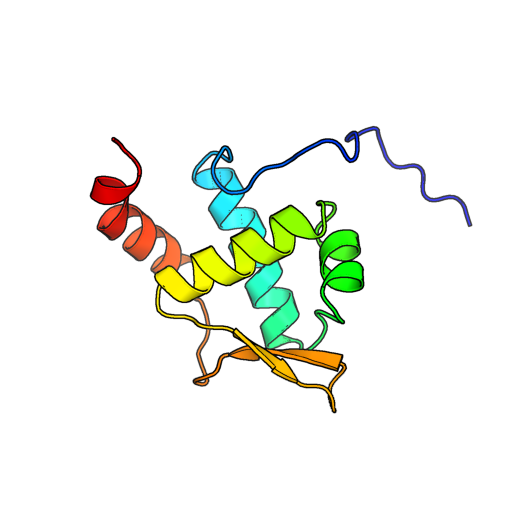EU A C 1
ATOM 841 O O . LEU A 1 104 ? 11.196 3.654 -22.819 1.00 33.53 104 LEU A O 1
ATOM 845 N N . ASN A 1 105 ? 9.040 3.404 -22.249 1.00 36.97 105 ASN A N 1
ATOM 846 C CA . ASN A 1 105 ? 8.501 3.902 -23.526 1.00 36.97 105 ASN A CA 1
ATOM 847 C C . ASN A 1 105 ? 7.703 5.186 -23.330 1.00 36.97 105 ASN A C 1
ATOM 849 O O . ASN A 1 105 ? 6.812 5.172 -22.453 1.00 36.97 105 ASN A O 1
#

Sequence (105 aa):
MEYLREGISLNDINPKEMDVEQLIIYLGMLDNFVQNKCTGNTQALAEKLGISESAVCELLQIIGTFGYPLKFNYELDSYEYVKPCKLRRLKFEEILIKNSSQYLN

Radius of gyration: 14.17 Å; Cα contacts (8 Å, |Δi|>4): 105; chains: 1; bounding box: 29×36×42 Å

Foldseek 3Di:
DDDDDDDDPLDDPALLPDDLVVLLVLLVVQLVCQVVLNCAPLVSVCVVSSYDSVNSVVNQVVCVVLVFHWDQDPVSSGIYTPDDDHDDSVVSVVSCVVCVVVSVD

Secondary structure (DSSP, 8-state):
--------------TTTS-HHHHHHHHHHHHHHHHTT---SHHHHHHHHTS-HHHHHHHHHHHHHTT--EEEETTTTEEEESS-----HHHHHHHHHHHTTTS--

Mean predicted aligned error: 9.53 Å

pLDDT: mean 76.11, std 18.48, range [33.53, 95.25]